Protein AF-A0A1S3RQL7-F1 (afdb_monomer)

Radius of gyration: 25.76 Å; Cα contacts (8 Å, |Δi|>4): 216; chains: 1; bounding box: 79×51×62 Å

Foldseek 3Di:
DFDWPDKDWWWWWDADPNDIDTFIWIK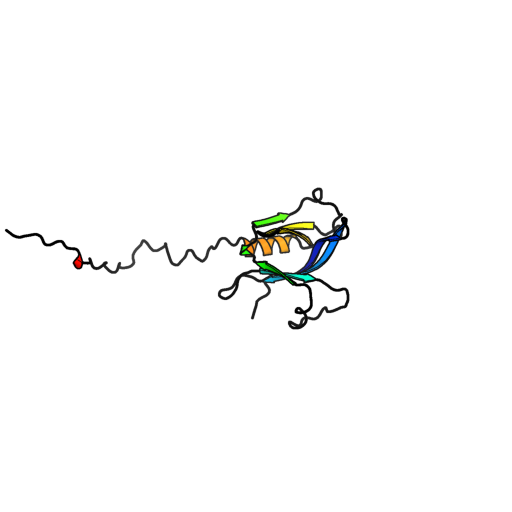TWTFDDPVGFTKIKIWHDDPPDDPDPDPPPRPPTDIDMDGLLQFPDKAWDDQPPDDDHDPDPLKTWIWGQGPVGIIIIIDNVVVVVSVVSCCRSVPPCPPVPPPDDDDPDDDDDPDDDDDCPPVDDDDDD

Nearest PDB structures (foldseek):
  2d9w-assembly1_A  TM=7.851E-01  e=6.239E-09  Homo sapiens
  7pgu-assembly1_N  TM=4.763E-01  e=8.884E-03  Homo sapiens
  7pgq-assembly1_F  TM=5.527E-01  e=2.139E-02  Homo sapiens
  7aod-assembly1_H  TM=2.643E-01  e=8.955E-01  Schizosaccharomyces pombe 972h-

Secondary structure (DSSP, 8-state):
-PPPSEEEEEEEEEEETTEEEEEEEEEEEE--BTTB--EEEEEE--SS------TTSTTSS-EEEEEGGGEEEEEEPPGGGSPSPPSSTT-EEEEEEESS-EEEEEETTHHHHHHHHHHHHS---TTSSSSSS---SS--PPPPPP-GGG-------

Mean predicted aligned error: 13.67 Å

Sequence (157 aa):
MEVVFKEGMLYLKGNKFGKKTWKKIWMVLYPPSVFGIGRVEFYDILDGGHTSTGSKSKSAQSRKIVQLCDCLSVTLVPDESYPPALPNDDCRAFDLNTTQRRYILASENYHDWVGALCQLAFQKESGHTERGEKERGGGVGIPMEENELYATWKTGT

pLDDT: mean 78.53, std 19.17, range [41.91, 97.56]

Structure (mmCIF, N/CA/C/O backbone):
data_AF-A0A1S3RQL7-F1
#
_entry.id   AF-A0A1S3RQL7-F1
#
loop_
_atom_site.group_PDB
_atom_site.id
_atom_site.type_symbol
_atom_site.label_atom_id
_atom_site.label_alt_id
_atom_site.label_comp_id
_atom_site.label_asym_id
_atom_site.label_entity_id
_atom_site.label_seq_id
_atom_site.pdbx_PDB_ins_code
_atom_site.Cartn_x
_atom_site.Cartn_y
_atom_site.Cartn_z
_atom_site.occupancy
_atom_site.B_iso_or_equiv
_atom_site.auth_seq_id
_atom_site.auth_comp_id
_atom_site.auth_asym_id
_atom_site.auth_atom_id
_atom_site.pdbx_PDB_model_num
ATOM 1 N N . MET A 1 1 ? -2.870 -10.787 20.371 1.00 61.47 1 MET A N 1
ATOM 2 C CA . MET A 1 1 ? -1.807 -10.957 19.358 1.00 61.47 1 MET A CA 1
ATOM 3 C C . MET A 1 1 ? -2.156 -10.039 18.205 1.00 61.47 1 MET A C 1
ATOM 5 O O . MET A 1 1 ? -3.325 -10.012 17.843 1.00 61.47 1 MET A O 1
ATOM 9 N N . GLU A 1 2 ? -1.218 -9.243 17.699 1.00 76.38 2 GLU A N 1
ATOM 10 C CA . GLU A 1 2 ? -1.509 -8.404 16.531 1.00 76.38 2 GLU A CA 1
ATOM 11 C C . GLU A 1 2 ? -1.692 -9.292 15.300 1.00 76.38 2 GLU A C 1
ATOM 13 O O . GLU A 1 2 ? -0.843 -10.134 15.008 1.00 76.38 2 GLU A O 1
ATOM 18 N N . VAL A 1 3 ? -2.823 -9.130 14.614 1.00 89.00 3 VAL A N 1
ATOM 19 C CA . VAL A 1 3 ? -3.155 -9.899 13.413 1.00 89.00 3 VAL A CA 1
ATOM 20 C C . VAL A 1 3 ? -2.600 -9.156 12.206 1.00 89.00 3 VAL A C 1
ATOM 22 O O . VAL A 1 3 ? -2.930 -7.993 11.985 1.00 89.00 3 VAL A O 1
ATOM 25 N N . VAL A 1 4 ? -1.750 -9.819 11.428 1.00 93.25 4 VAL A N 1
ATOM 26 C CA . VAL A 1 4 ? -1.267 -9.286 10.150 1.00 93.25 4 VAL A CA 1
ATOM 27 C C . VAL A 1 4 ? -2.356 -9.500 9.104 1.00 93.25 4 VAL A C 1
ATOM 29 O O . VAL A 1 4 ? -2.803 -10.626 8.907 1.00 93.25 4 VAL A O 1
ATOM 32 N N . PHE A 1 5 ? -2.777 -8.428 8.430 1.00 94.62 5 PHE A N 1
ATOM 33 C CA . PHE A 1 5 ? -3.745 -8.514 7.334 1.00 94.62 5 PHE A CA 1
ATOM 34 C C . PHE A 1 5 ? -3.065 -8.921 6.025 1.00 94.62 5 PHE A C 1
ATOM 36 O O . PHE A 1 5 ? -3.549 -9.785 5.300 1.00 94.62 5 PHE A O 1
ATOM 43 N N . LYS A 1 6 ? -1.918 -8.303 5.724 1.00 96.12 6 LYS A N 1
ATOM 44 C CA . LYS A 1 6 ? -1.094 -8.628 4.556 1.00 96.12 6 LYS A CA 1
ATOM 45 C C . LYS A 1 6 ? 0.356 -8.267 4.843 1.00 96.12 6 LYS A C 1
ATOM 47 O O . LYS A 1 6 ? 0.631 -7.225 5.432 1.00 96.12 6 LYS A O 1
ATOM 52 N N . GLU A 1 7 ? 1.288 -9.093 4.395 1.00 96.00 7 GLU A N 1
ATOM 53 C CA . GLU A 1 7 ? 2.701 -8.733 4.361 1.00 96.00 7 GLU A CA 1
ATOM 54 C C . GLU A 1 7 ? 3.363 -9.219 3.076 1.00 96.00 7 GLU A C 1
ATOM 56 O O . GLU A 1 7 ? 2.866 -10.133 2.417 1.00 96.00 7 GLU A O 1
ATOM 61 N N . GLY A 1 8 ? 4.465 -8.584 2.694 1.00 94.94 8 GLY A N 1
ATOM 62 C CA . GLY A 1 8 ? 5.221 -9.005 1.525 1.00 94.94 8 GLY A CA 1
ATOM 63 C C . GLY A 1 8 ? 6.304 -8.024 1.112 1.00 94.94 8 GLY A C 1
ATOM 64 O O . GLY A 1 8 ? 6.443 -6.928 1.659 1.00 94.94 8 GLY A O 1
ATOM 65 N N . MET A 1 9 ? 7.076 -8.442 0.115 1.00 94.44 9 MET A N 1
ATOM 66 C CA . MET A 1 9 ? 8.117 -7.627 -0.489 1.00 94.44 9 MET A CA 1
ATOM 67 C C . MET A 1 9 ? 7.509 -6.626 -1.483 1.00 94.44 9 MET A C 1
ATOM 69 O O . MET A 1 9 ? 6.675 -6.990 -2.314 1.00 94.44 9 MET A O 1
ATOM 73 N N . LEU A 1 10 ? 7.954 -5.370 -1.407 1.00 95.38 10 LEU A N 1
ATOM 74 C CA . LEU A 1 10 ? 7.661 -4.320 -2.384 1.00 95.38 10 LEU A CA 1
ATOM 75 C C . LEU A 1 10 ? 8.924 -3.519 -2.709 1.00 95.38 10 LEU A C 1
ATOM 77 O O . LEU A 1 10 ? 9.948 -3.599 -2.022 1.00 95.38 10 LEU A O 1
ATOM 81 N N . TYR A 1 11 ? 8.831 -2.681 -3.735 1.00 94.31 11 TYR A N 1
ATOM 82 C CA . TYR A 1 11 ? 9.834 -1.673 -4.041 1.00 94.31 11 TYR A CA 1
ATOM 83 C C . TYR A 1 11 ? 9.344 -0.298 -3.600 1.00 94.31 11 TYR A C 1
ATOM 85 O O . TYR A 1 11 ? 8.283 0.151 -4.018 1.00 94.31 11 TYR A O 1
ATOM 93 N N . LEU A 1 12 ? 10.129 0.399 -2.782 1.00 94.31 12 LEU A N 1
ATOM 94 C CA . LEU A 1 12 ? 9.877 1.784 -2.400 1.00 94.31 12 LEU A CA 1
ATOM 95 C C . LEU A 1 12 ? 10.759 2.713 -3.232 1.00 94.31 12 LEU A C 1
ATOM 97 O O . LEU A 1 12 ? 11.981 2.541 -3.295 1.00 94.31 12 LEU A O 1
ATOM 101 N N . LYS A 1 13 ? 10.150 3.731 -3.838 1.00 92.88 13 LYS A N 1
ATOM 102 C CA . LYS A 1 13 ? 10.885 4.775 -4.544 1.00 92.88 13 LYS A CA 1
ATOM 103 C C . LYS A 1 13 ? 11.634 5.656 -3.550 1.00 92.88 13 LYS A C 1
ATOM 105 O O . LYS A 1 13 ? 11.061 6.187 -2.598 1.00 92.88 13 LYS A O 1
ATOM 110 N N . GLY A 1 14 ? 12.919 5.851 -3.804 1.00 90.44 14 GLY A N 1
ATOM 111 C CA . GLY A 1 14 ? 13.797 6.741 -3.059 1.00 90.44 14 GLY A CA 1
ATOM 112 C C . GLY A 1 14 ? 14.593 7.662 -3.977 1.00 90.44 14 GLY A C 1
ATOM 113 O O . GLY A 1 14 ? 14.512 7.586 -5.204 1.00 90.44 14 GLY A O 1
ATOM 114 N N . ASN A 1 15 ? 15.381 8.533 -3.357 1.00 88.25 15 ASN A N 1
ATOM 115 C CA . ASN A 1 15 ? 16.353 9.378 -4.032 1.00 88.25 15 ASN A CA 1
ATOM 116 C C . ASN A 1 15 ? 17.722 9.130 -3.399 1.00 88.25 15 ASN A C 1
ATOM 118 O O . ASN A 1 15 ? 17.883 9.330 -2.195 1.00 88.25 15 ASN A O 1
ATOM 122 N N . LYS A 1 16 ? 18.695 8.688 -4.193 1.00 86.31 16 LYS A N 1
ATOM 123 C CA . LYS A 1 16 ? 20.067 8.449 -3.742 1.00 86.31 16 LYS A CA 1
ATOM 124 C C . LYS A 1 16 ? 21.001 9.254 -4.636 1.00 86.31 16 LYS A C 1
ATOM 126 O O . LYS A 1 16 ? 21.039 9.038 -5.842 1.00 86.31 16 LYS A O 1
ATOM 131 N N . PHE A 1 17 ? 21.717 10.214 -4.050 1.00 87.38 17 PHE A N 1
ATOM 132 C CA . PHE A 1 17 ? 22.620 11.117 -4.781 1.00 87.38 17 PHE A CA 1
ATOM 133 C C . PHE A 1 17 ? 21.942 11.850 -5.957 1.00 87.38 17 PHE A C 1
ATOM 135 O O . PHE A 1 17 ? 22.488 11.925 -7.053 1.00 87.38 17 PHE A O 1
ATOM 142 N N . GLY A 1 18 ? 20.708 12.328 -5.758 1.00 85.50 18 GLY A N 1
ATOM 143 C CA . GLY A 1 18 ? 19.935 13.024 -6.798 1.00 85.50 18 GLY A CA 1
ATOM 144 C C . GLY A 1 18 ? 19.358 12.117 -7.892 1.00 85.50 18 GLY A C 1
ATOM 145 O O . GLY A 1 18 ? 18.599 12.588 -8.737 1.00 85.50 18 GLY A O 1
ATOM 146 N N . LYS A 1 19 ? 19.674 10.816 -7.872 1.00 86.75 19 LYS A N 1
ATOM 147 C CA . LYS A 1 19 ? 19.095 9.821 -8.772 1.00 86.75 19 LYS A CA 1
ATOM 148 C C . LYS A 1 19 ? 17.914 9.147 -8.092 1.00 86.75 19 LYS A C 1
ATOM 150 O O . LYS A 1 19 ? 18.017 8.645 -6.970 1.00 86.75 19 LYS A O 1
ATOM 155 N N . LYS A 1 20 ? 16.790 9.093 -8.798 1.00 87.75 20 LYS A N 1
ATOM 156 C CA . LYS A 1 20 ? 15.621 8.341 -8.348 1.00 87.75 20 LYS A CA 1
ATOM 157 C C . LYS A 1 20 ? 15.923 6.843 -8.483 1.00 87.75 20 LYS A C 1
ATOM 159 O O . LYS A 1 20 ? 16.335 6.395 -9.548 1.00 87.75 20 LYS A O 1
ATOM 164 N N . THR A 1 21 ? 15.730 6.085 -7.410 1.00 90.12 21 THR A N 1
ATOM 165 C CA . THR A 1 21 ? 16.078 4.655 -7.326 1.00 90.12 21 THR A CA 1
ATOM 166 C C . THR A 1 21 ? 14.966 3.871 -6.647 1.00 90.12 21 THR A C 1
ATOM 168 O O . THR A 1 21 ? 14.271 4.414 -5.789 1.00 90.12 21 THR A O 1
ATOM 171 N N . TRP A 1 22 ? 14.851 2.583 -6.950 1.00 90.75 22 TRP A N 1
ATOM 172 C CA . TRP A 1 22 ? 13.985 1.661 -6.218 1.00 90.75 22 TRP A CA 1
ATOM 173 C C . TRP A 1 22 ? 14.778 0.913 -5.147 1.00 90.75 22 TRP A C 1
ATOM 175 O O . TRP A 1 22 ? 15.909 0.493 -5.388 1.00 90.75 22 TRP A O 1
ATOM 185 N N . LYS A 1 23 ? 14.193 0.746 -3.959 1.00 91.19 23 LYS A N 1
ATOM 186 C CA . LYS A 1 23 ? 14.760 -0.058 -2.870 1.00 91.19 23 LYS A CA 1
ATOM 187 C C . LYS A 1 23 ? 13.781 -1.155 -2.473 1.00 91.19 23 LYS A C 1
ATOM 189 O O . LYS A 1 23 ? 12.602 -0.870 -2.286 1.00 91.19 23 LYS A O 1
ATOM 194 N N . LYS A 1 24 ? 14.281 -2.380 -2.292 1.00 92.69 24 LYS A N 1
ATOM 195 C CA . LYS A 1 24 ? 13.492 -3.495 -1.758 1.00 92.69 24 LYS A CA 1
ATOM 196 C C . LYS A 1 24 ? 13.162 -3.264 -0.284 1.00 92.69 24 LYS A C 1
ATOM 198 O O . LYS A 1 24 ? 14.044 -2.949 0.517 1.00 92.69 24 LYS A O 1
ATOM 203 N N . ILE A 1 25 ? 11.896 -3.434 0.061 1.00 93.94 25 ILE A N 1
ATOM 204 C CA . ILE A 1 25 ? 11.382 -3.327 1.423 1.00 93.94 25 ILE A CA 1
ATOM 205 C C . ILE A 1 25 ? 10.431 -4.485 1.710 1.00 93.94 25 ILE A C 1
ATOM 207 O O . ILE A 1 25 ? 9.847 -5.062 0.794 1.00 93.94 25 ILE A O 1
ATOM 211 N N . TRP A 1 26 ? 10.257 -4.802 2.986 1.00 94.81 26 TRP A N 1
ATOM 212 C CA . TRP A 1 26 ? 9.173 -5.648 3.459 1.00 94.81 26 TRP A CA 1
ATOM 213 C C . TRP A 1 26 ? 8.097 -4.758 4.072 1.00 94.81 26 TRP A C 1
ATOM 215 O O . TRP A 1 26 ? 8.386 -3.952 4.957 1.00 94.81 26 TRP A O 1
ATOM 225 N N . MET A 1 27 ? 6.869 -4.867 3.584 1.00 95.44 27 MET A N 1
ATOM 226 C CA . MET A 1 27 ? 5.728 -4.110 4.084 1.00 95.44 27 MET A CA 1
ATOM 227 C C . MET A 1 27 ? 4.816 -5.041 4.876 1.00 95.44 27 MET A C 1
ATOM 229 O O . MET A 1 27 ? 4.539 -6.154 4.435 1.00 95.44 27 MET A O 1
ATOM 233 N N . VAL A 1 28 ? 4.342 -4.579 6.030 1.00 96.12 28 VAL A N 1
ATOM 234 C CA . VAL A 1 28 ? 3.353 -5.279 6.859 1.00 96.12 28 VAL A CA 1
ATOM 235 C C . VAL A 1 28 ? 2.173 -4.347 7.094 1.00 96.12 28 VAL A C 1
ATOM 237 O O . VAL A 1 28 ? 2.356 -3.201 7.499 1.00 96.12 28 VAL A O 1
ATOM 240 N N . LEU A 1 29 ? 0.969 -4.834 6.829 1.00 96.19 29 LEU A N 1
ATOM 241 C CA . LEU A 1 29 ? -0.287 -4.116 6.987 1.00 96.19 29 LEU A CA 1
ATOM 242 C C . LEU A 1 29 ? -1.081 -4.745 8.132 1.00 96.19 29 LEU A C 1
ATOM 244 O O . LEU A 1 29 ? -1.407 -5.934 8.094 1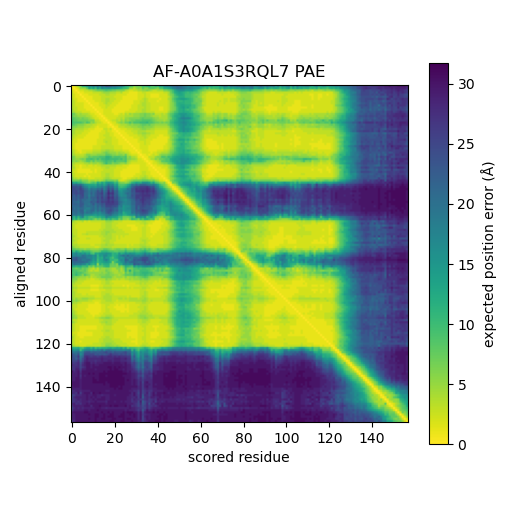.00 96.19 29 LEU A O 1
ATOM 248 N N . TYR A 1 30 ? -1.395 -3.931 9.134 1.00 94.81 30 TYR A N 1
ATOM 249 C CA . TYR A 1 30 ? -2.194 -4.313 10.292 1.00 94.81 30 TYR A CA 1
ATOM 250 C C . TYR A 1 30 ? -3.567 -3.640 10.214 1.00 94.81 30 TYR A C 1
ATOM 252 O O . TYR A 1 30 ? -3.632 -2.424 9.988 1.00 94.81 30 TYR A O 1
ATOM 260 N N . PRO A 1 31 ? -4.658 -4.393 10.418 1.00 94.50 31 PRO A N 1
ATOM 261 C CA . PRO A 1 31 ? -5.992 -3.827 10.460 1.00 94.50 31 PRO A CA 1
ATOM 262 C C . PRO A 1 31 ? -6.200 -3.045 11.767 1.00 94.50 31 PRO A C 1
ATOM 264 O O . PRO A 1 31 ? -5.540 -3.331 12.772 1.00 94.50 31 PRO A O 1
ATOM 267 N N . PRO A 1 32 ? -7.115 -2.062 11.782 1.00 90.50 32 PRO A N 1
ATOM 268 C CA . PRO A 1 32 ? -7.590 -1.495 13.035 1.00 90.50 32 PRO A CA 1
ATOM 269 C C . PRO A 1 32 ? -8.266 -2.578 13.886 1.00 90.50 32 PRO A C 1
ATOM 271 O O . PRO A 1 32 ? -8.851 -3.531 13.373 1.00 90.50 32 PRO A O 1
ATOM 274 N N . SER A 1 33 ? -8.164 -2.441 15.204 1.00 87.44 33 SER A N 1
ATOM 275 C CA . SER A 1 33 ? -8.765 -3.341 16.188 1.00 87.44 33 SER A CA 1
ATOM 276 C C . SER A 1 33 ? -9.292 -2.540 17.377 1.00 87.44 33 SER A C 1
ATOM 278 O O . SE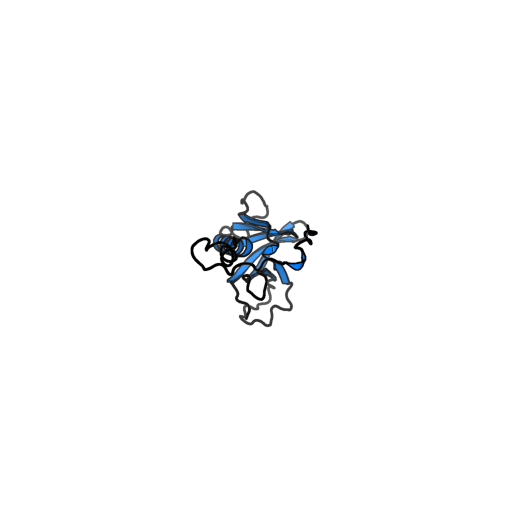R A 1 33 ? -8.920 -1.385 17.568 1.00 87.44 33 SER A O 1
ATOM 280 N N . VAL A 1 34 ? -10.096 -3.168 18.236 1.00 84.12 34 VAL A N 1
ATOM 281 C CA . VAL A 1 34 ? -10.657 -2.513 19.436 1.00 84.12 34 VAL A CA 1
ATOM 282 C C . VAL A 1 34 ? -9.592 -1.958 20.396 1.00 84.12 34 VAL A C 1
ATOM 284 O O . VAL A 1 34 ? -9.885 -1.077 21.195 1.00 84.12 34 VAL A O 1
ATOM 287 N N . PHE A 1 35 ? -8.354 -2.455 20.313 1.00 81.38 35 PHE A N 1
ATOM 288 C CA . PHE A 1 35 ? -7.235 -2.034 21.160 1.00 81.38 35 PHE A CA 1
ATOM 289 C C . PHE A 1 35 ? -6.113 -1.335 20.381 1.00 81.38 35 PHE A C 1
ATOM 291 O O . PHE A 1 35 ? -5.057 -1.070 20.953 1.00 81.38 35 PHE A O 1
ATOM 298 N N . GLY A 1 36 ? -6.282 -1.065 19.082 1.00 85.19 36 GLY A N 1
ATOM 299 C CA . GLY A 1 36 ? -5.176 -0.567 18.269 1.00 85.19 36 GLY A CA 1
ATOM 300 C C . GLY A 1 36 ? -5.582 0.022 16.927 1.00 85.19 36 GLY A C 1
ATOM 301 O O . GLY A 1 36 ? -6.535 -0.410 16.288 1.00 85.19 36 GLY A O 1
ATOM 302 N N . ILE A 1 37 ? -4.803 0.998 16.477 1.00 89.88 37 ILE A N 1
ATOM 303 C CA . ILE A 1 37 ? -5.023 1.694 15.210 1.00 89.88 37 ILE A CA 1
ATOM 304 C C . ILE A 1 37 ? -4.421 0.869 14.068 1.00 89.88 37 ILE A C 1
ATOM 306 O O . ILE A 1 37 ? -3.329 0.305 14.198 1.00 89.88 37 ILE A O 1
ATOM 310 N N . GLY A 1 38 ? -5.126 0.829 12.938 1.00 93.81 38 GLY A N 1
ATOM 311 C CA . GLY A 1 38 ? -4.626 0.209 11.718 1.00 93.81 38 GLY A CA 1
ATOM 312 C C . GLY A 1 38 ? -3.399 0.952 11.198 1.00 93.81 38 GLY A C 1
ATOM 313 O O . GLY A 1 38 ? -3.339 2.184 11.231 1.00 93.81 38 GLY A O 1
ATOM 314 N N . ARG A 1 39 ? -2.389 0.218 10.735 1.00 95.44 39 ARG A N 1
ATOM 315 C CA . ARG A 1 39 ? -1.109 0.819 10.344 1.00 95.44 39 ARG A CA 1
ATOM 316 C C . ARG A 1 39 ? -0.366 0.001 9.302 1.00 95.44 39 ARG A C 1
ATOM 318 O O . ARG A 1 39 ? -0.515 -1.215 9.210 1.00 95.44 39 ARG A O 1
ATOM 325 N N . VAL A 1 40 ? 0.489 0.692 8.567 1.00 96.44 40 VAL A N 1
ATOM 326 C CA . VAL A 1 40 ? 1.485 0.134 7.662 1.00 96.44 40 VAL A CA 1
ATOM 327 C C . VAL A 1 40 ? 2.852 0.268 8.310 1.00 96.44 40 VAL A C 1
ATOM 329 O O . VAL A 1 40 ? 3.223 1.343 8.778 1.00 96.44 40 VAL A O 1
ATOM 332 N N . GLU A 1 41 ? 3.630 -0.803 8.285 1.00 95.31 41 GLU A N 1
ATOM 333 C CA . GLU A 1 41 ? 5.027 -0.801 8.694 1.00 95.31 41 GLU A CA 1
ATOM 334 C C . GLU A 1 41 ? 5.918 -1.158 7.502 1.00 95.31 41 GLU A C 1
ATOM 336 O O . GLU A 1 41 ? 5.686 -2.154 6.816 1.00 95.31 41 GLU A O 1
ATOM 341 N N . PHE A 1 42 ? 6.952 -0.354 7.271 1.00 94.38 42 PHE A N 1
ATOM 342 C CA . PHE A 1 42 ? 7.984 -0.600 6.271 1.00 94.38 42 PHE A CA 1
ATOM 343 C C . PHE A 1 42 ? 9.281 -1.009 6.957 1.00 94.38 42 PHE A C 1
ATOM 345 O O . PHE A 1 42 ? 9.755 -0.316 7.863 1.00 94.38 42 PHE A O 1
ATOM 352 N N . TYR A 1 43 ? 9.867 -2.091 6.466 1.00 92.69 43 TYR A N 1
ATOM 353 C CA . TYR A 1 43 ? 11.132 -2.641 6.921 1.00 92.69 43 TYR A CA 1
ATOM 354 C C . TYR A 1 43 ? 12.122 -2.668 5.766 1.00 92.69 43 TYR A C 1
ATOM 356 O O . TYR A 1 43 ? 11.815 -3.135 4.668 1.00 92.69 43 TYR A O 1
ATOM 364 N N . ASP A 1 44 ? 13.329 -2.182 6.018 1.00 89.75 44 ASP A N 1
ATOM 365 C CA . ASP A 1 44 ? 14.419 -2.323 5.065 1.00 89.75 44 ASP A CA 1
ATOM 366 C C . ASP A 1 44 ? 14.872 -3.784 4.969 1.00 89.75 44 ASP A C 1
ATOM 368 O O . ASP A 1 44 ? 15.247 -4.390 5.972 1.00 89.75 44 ASP A O 1
ATOM 372 N N . ILE A 1 45 ? 14.904 -4.329 3.750 1.00 84.19 45 ILE A N 1
ATOM 373 C CA . ILE A 1 45 ? 15.551 -5.616 3.488 1.00 84.19 45 ILE A CA 1
ATOM 374 C C . ILE A 1 45 ? 17.051 -5.335 3.370 1.00 84.19 45 ILE A C 1
ATOM 376 O O . ILE A 1 45 ? 17.495 -4.689 2.422 1.00 84.19 45 ILE A O 1
ATOM 380 N N . LEU A 1 46 ? 17.823 -5.752 4.373 1.00 75.44 46 LEU A N 1
ATOM 381 C CA . LEU A 1 46 ? 19.283 -5.753 4.306 1.00 75.44 46 LEU A CA 1
ATOM 382 C C . LEU A 1 46 ? 19.719 -7.026 3.570 1.00 75.44 46 LEU A C 1
ATOM 384 O O . LEU A 1 46 ? 19.208 -8.101 3.873 1.00 75.44 46 LEU A O 1
ATOM 388 N N . ASP A 1 47 ? 20.677 -6.922 2.646 1.00 56.25 47 ASP A N 1
ATOM 389 C CA . ASP A 1 47 ? 21.194 -8.042 1.832 1.00 56.25 47 ASP A CA 1
ATOM 390 C C . ASP A 1 47 ? 21.941 -9.138 2.643 1.00 56.25 47 ASP A C 1
ATOM 392 O O . ASP A 1 47 ? 22.579 -10.020 2.076 1.00 56.25 47 ASP A O 1
ATOM 396 N N . GLY A 1 48 ? 21.853 -9.123 3.978 1.00 50.00 48 GLY A N 1
ATOM 397 C CA . GLY A 1 48 ? 22.319 -10.185 4.872 1.00 50.00 48 GLY A CA 1
ATOM 398 C C . GLY A 1 48 ? 21.129 -10.999 5.371 1.00 50.00 48 GLY A C 1
ATOM 399 O O . GLY A 1 48 ? 20.375 -10.532 6.224 1.00 50.00 48 GLY A O 1
ATOM 400 N N . GLY A 1 49 ? 20.942 -12.183 4.788 1.00 47.16 49 GLY A N 1
ATOM 401 C CA . GLY A 1 49 ? 19.729 -12.992 4.873 1.00 47.16 49 GLY A CA 1
ATOM 402 C C . GLY A 1 49 ? 19.131 -13.152 6.270 1.00 47.16 49 GLY A C 1
ATOM 403 O O . GLY A 1 49 ? 19.741 -13.734 7.153 1.00 47.16 49 GLY A O 1
ATOM 404 N N . HIS A 1 50 ? 17.877 -12.732 6.415 1.00 43.19 50 HIS A N 1
ATOM 405 C CA . HIS A 1 50 ? 16.968 -13.257 7.429 1.00 43.19 50 HIS A CA 1
ATOM 406 C C . HIS A 1 50 ? 15.549 -13.313 6.859 1.00 43.19 50 HIS A C 1
ATOM 408 O O . HIS A 1 50 ? 14.672 -12.520 7.191 1.00 43.19 50 HIS A O 1
ATOM 414 N N . THR A 1 51 ? 15.312 -14.304 6.001 1.00 49.38 51 THR A N 1
ATOM 415 C CA . THR A 1 51 ? 13.990 -14.916 5.856 1.00 49.38 51 THR A CA 1
ATOM 416 C C . THR A 1 51 ? 13.779 -15.819 7.068 1.00 49.38 51 THR A C 1
ATOM 418 O O . THR A 1 51 ? 14.035 -17.019 7.020 1.00 49.38 51 THR A O 1
ATOM 421 N N . SER A 1 52 ? 13.382 -15.251 8.201 1.00 42.72 52 SER A N 1
ATOM 422 C CA . SER A 1 52 ? 12.937 -16.068 9.326 1.00 42.72 52 SER A CA 1
ATOM 423 C C . SER A 1 52 ? 11.673 -15.475 9.912 1.00 42.72 52 SER A C 1
ATOM 425 O O . SER A 1 52 ? 11.691 -14.457 10.604 1.00 42.72 52 SER A O 1
ATOM 427 N N . THR A 1 53 ? 10.579 -16.162 9.610 1.00 47.03 53 THR A N 1
ATOM 428 C CA . THR A 1 53 ? 9.383 -16.304 10.435 1.00 47.03 53 THR A CA 1
ATOM 429 C C . THR A 1 53 ? 9.772 -16.379 11.916 1.00 47.03 53 THR A C 1
ATOM 431 O O . THR A 1 53 ? 10.141 -17.429 12.433 1.00 47.03 53 THR A O 1
ATOM 434 N N . GLY A 1 54 ? 9.781 -15.239 12.597 1.00 42.41 54 GLY A N 1
ATOM 435 C CA . GLY A 1 54 ? 10.218 -15.152 13.985 1.00 42.41 54 GLY A CA 1
ATOM 436 C C . GLY A 1 54 ? 10.177 -13.708 14.449 1.00 42.41 54 GLY A C 1
ATOM 437 O O . GLY A 1 54 ? 11.009 -12.891 14.059 1.00 42.41 54 GLY A O 1
ATOM 438 N N . SER A 1 55 ? 9.192 -13.377 15.282 1.00 49.97 55 SER A N 1
ATOM 439 C CA . SER A 1 55 ? 8.803 -12.010 15.653 1.00 49.97 55 SER A CA 1
ATOM 440 C C . SER A 1 55 ? 9.836 -11.218 16.483 1.00 49.97 55 SER A C 1
ATOM 442 O O . SER A 1 55 ? 9.464 -10.256 17.150 1.00 49.97 55 SER A O 1
ATOM 444 N N . LYS A 1 56 ? 11.118 -11.606 16.494 1.00 44.19 56 LYS A N 1
ATOM 445 C CA . LYS A 1 56 ? 12.128 -11.078 17.428 1.00 44.19 56 LYS A CA 1
ATOM 446 C C . LYS A 1 56 ? 13.353 -10.408 16.787 1.00 44.19 56 LYS A C 1
ATOM 448 O O . LYS A 1 56 ? 14.105 -9.783 17.519 1.00 44.19 56 LYS A O 1
ATOM 453 N N . SER A 1 57 ? 13.533 -10.450 15.459 1.00 47.69 57 SER A N 1
ATOM 454 C CA . SER A 1 57 ? 14.679 -9.794 14.778 1.00 47.69 57 SER A CA 1
ATOM 455 C C . SER A 1 57 ? 14.312 -8.511 13.997 1.00 47.69 57 SER A C 1
ATOM 457 O O . SER A 1 57 ? 15.164 -7.825 13.444 1.00 47.69 57 SER A O 1
ATOM 459 N N . LYS A 1 58 ? 13.032 -8.106 13.993 1.00 52.03 58 LYS A N 1
ATOM 460 C CA . LYS A 1 58 ? 12.547 -6.876 13.324 1.00 52.03 58 LYS A CA 1
ATOM 461 C C . LYS A 1 58 ? 12.820 -5.571 14.113 1.00 52.03 58 LYS A C 1
ATOM 463 O O . LYS A 1 58 ? 12.235 -4.536 13.789 1.00 52.03 58 LYS A O 1
ATOM 468 N N . SER A 1 59 ? 13.618 -5.601 15.189 1.00 48.19 59 SER A N 1
ATOM 469 C CA . SER A 1 59 ? 13.852 -4.445 16.081 1.00 48.19 59 SER A CA 1
ATOM 470 C C . SER A 1 59 ? 15.098 -3.617 15.740 1.00 48.19 59 SER A C 1
ATOM 472 O O . SER A 1 59 ? 15.183 -2.476 16.179 1.00 48.19 59 SER A O 1
ATOM 474 N N . ALA A 1 60 ? 16.030 -4.144 14.937 1.00 48.50 60 ALA A N 1
ATOM 475 C CA . ALA A 1 60 ? 17.277 -3.457 14.566 1.00 48.50 60 ALA A CA 1
ATOM 476 C C . ALA A 1 60 ? 17.284 -2.884 13.132 1.00 48.50 60 ALA A C 1
ATOM 478 O O . ALA A 1 60 ? 18.283 -2.326 12.685 1.00 48.50 60 ALA A O 1
ATOM 479 N N . GLN A 1 61 ? 16.182 -3.027 12.391 1.00 60.03 61 GLN A N 1
ATOM 480 C CA . GLN A 1 61 ? 16.037 -2.512 11.027 1.00 60.03 61 GLN A CA 1
ATOM 481 C C . GLN A 1 61 ? 15.344 -1.150 11.050 1.00 60.03 61 GLN A C 1
ATOM 483 O O . GLN A 1 61 ? 14.479 -0.909 11.893 1.00 60.03 61 GLN A O 1
ATOM 488 N N . SER A 1 62 ? 15.704 -0.261 10.117 1.00 65.31 62 SER A N 1
ATOM 489 C CA . SER A 1 62 ? 15.031 1.032 9.998 1.00 65.31 62 SER A CA 1
ATOM 490 C C . SER A 1 62 ? 13.539 0.782 9.729 1.00 65.31 62 SER A C 1
ATOM 492 O O . SER A 1 62 ? 13.156 0.202 8.710 1.00 65.31 62 SER A O 1
ATOM 494 N N . ARG A 1 63 ? 12.707 1.117 10.722 1.00 85.38 63 ARG A N 1
ATOM 495 C CA . ARG A 1 63 ? 11.260 0.897 10.713 1.00 85.38 63 ARG A CA 1
ATOM 496 C C . ARG A 1 63 ? 10.579 2.230 10.474 1.00 85.38 63 ARG A C 1
ATOM 498 O O . ARG A 1 63 ? 10.812 3.187 11.210 1.00 85.38 63 ARG A O 1
ATOM 505 N N . LYS A 1 64 ? 9.707 2.284 9.473 1.00 91.88 64 LYS A N 1
ATOM 506 C CA . LYS A 1 64 ? 8.798 3.419 9.271 1.00 91.88 64 LYS A CA 1
ATOM 507 C C . LYS A 1 64 ? 7.375 2.949 9.481 1.00 91.88 64 LYS A C 1
ATOM 509 O O . LYS A 1 64 ? 7.005 1.912 8.944 1.00 91.88 64 LYS A O 1
ATOM 514 N N . ILE A 1 65 ? 6.601 3.707 10.247 1.00 94.50 65 ILE A N 1
ATOM 515 C CA . ILE A 1 65 ? 5.204 3.399 10.548 1.00 94.50 65 ILE A CA 1
ATOM 516 C C . ILE A 1 65 ? 4.336 4.511 9.967 1.00 94.50 65 ILE A C 1
ATOM 518 O O . ILE A 1 65 ? 4.647 5.688 10.135 1.00 94.50 65 ILE A O 1
ATOM 522 N N . VAL A 1 66 ? 3.268 4.129 9.277 1.00 95.75 66 VAL A N 1
ATOM 523 C CA . VAL A 1 66 ? 2.215 5.019 8.782 1.00 95.75 66 VAL A CA 1
ATOM 524 C C . VAL A 1 66 ? 0.903 4.550 9.385 1.00 95.75 66 VAL A C 1
ATOM 526 O O . VAL A 1 66 ? 0.530 3.392 9.211 1.00 95.75 66 VAL A O 1
ATOM 529 N N . GLN A 1 67 ? 0.195 5.426 10.090 1.00 95.50 67 GLN A N 1
ATOM 530 C CA . GLN A 1 67 ? -1.148 5.110 10.562 1.00 95.50 67 GLN A CA 1
ATOM 531 C C . GLN A 1 67 ? -2.117 5.189 9.381 1.00 95.50 67 GLN A C 1
ATOM 533 O O . GLN A 1 67 ? -2.026 6.095 8.557 1.00 95.50 67 GLN A O 1
ATOM 538 N N . LEU A 1 68 ? -3.047 4.241 9.275 1.00 95.00 68 LEU A N 1
ATOM 539 C CA . LEU A 1 68 ? -4.008 4.239 8.171 1.00 95.00 68 LEU A CA 1
ATOM 540 C C . LEU A 1 68 ? -4.957 5.442 8.234 1.00 95.00 68 LEU A C 1
ATOM 542 O O . LEU A 1 68 ? -5.394 5.905 7.190 1.00 95.00 68 LEU A O 1
ATOM 546 N N . CYS A 1 69 ? -5.199 6.003 9.422 1.00 93.50 69 CYS A N 1
ATOM 547 C CA . CYS A 1 69 ? -5.954 7.247 9.583 1.00 93.50 69 CYS A CA 1
ATOM 548 C C . CYS A 1 69 ? -5.255 8.477 8.978 1.00 93.50 69 CYS A C 1
ATOM 550 O O . CYS A 1 69 ? -5.923 9.457 8.668 1.00 93.50 69 CYS A O 1
ATOM 552 N N . ASP A 1 70 ? -3.934 8.427 8.775 1.00 95.44 70 ASP A N 1
ATOM 553 C CA . ASP A 1 70 ? -3.179 9.492 8.103 1.00 95.44 70 ASP A CA 1
ATOM 554 C C . ASP A 1 70 ? -3.222 9.367 6.575 1.00 95.44 70 ASP A C 1
ATOM 556 O O . ASP A 1 70 ? -2.663 10.210 5.870 1.00 95.44 70 ASP A O 1
ATOM 560 N N . CYS A 1 71 ? -3.809 8.292 6.044 1.00 96.06 71 CYS A N 1
ATOM 561 C CA . CYS A 1 71 ? -3.876 8.041 4.614 1.00 96.06 71 CYS A CA 1
ATOM 562 C C . CYS A 1 71 ? -4.909 8.965 3.959 1.00 96.06 71 CYS A C 1
ATOM 564 O O . CYS A 1 71 ? -6.103 8.875 4.222 1.00 96.06 71 CYS A O 1
ATOM 566 N N . LEU A 1 72 ? -4.439 9.831 3.063 1.00 97.12 72 LEU A N 1
ATOM 567 C CA . LEU A 1 72 ? -5.263 10.769 2.305 1.00 97.12 72 LEU A CA 1
ATOM 568 C C . LEU A 1 72 ? -5.772 10.153 0.998 1.00 97.12 72 LEU A C 1
ATOM 570 O O . LEU A 1 72 ? -6.899 10.413 0.589 1.00 97.12 72 LEU A O 1
ATOM 574 N N . SER A 1 73 ? -4.943 9.352 0.323 1.00 96.56 73 SER A N 1
ATOM 575 C CA . SER A 1 73 ? -5.315 8.675 -0.924 1.00 96.56 73 SER A CA 1
ATOM 576 C C . SER A 1 73 ? -4.412 7.479 -1.212 1.00 96.56 73 SER A C 1
ATOM 578 O O . SER A 1 73 ? -3.224 7.491 -0.880 1.00 96.56 73 SER A O 1
ATOM 580 N N . VAL A 1 74 ? -4.965 6.482 -1.904 1.00 96.88 74 VAL A N 1
ATOM 581 C CA . VAL A 1 74 ? -4.211 5.379 -2.508 1.00 96.88 74 VAL A CA 1
ATOM 582 C C . VAL A 1 74 ? -4.579 5.321 -3.983 1.00 96.88 74 VAL A C 1
ATOM 584 O O . VAL A 1 74 ? -5.738 5.076 -4.311 1.00 96.88 74 VAL A O 1
ATOM 587 N N . THR A 1 75 ? -3.616 5.566 -4.870 1.00 94.81 75 THR A N 1
ATOM 588 C CA . THR A 1 75 ? -3.896 5.677 -6.311 1.00 94.81 75 THR A CA 1
ATOM 589 C C . THR A 1 75 ? -2.863 4.921 -7.127 1.00 94.81 75 THR A C 1
ATOM 591 O O . THR A 1 75 ? -1.689 4.864 -6.766 1.00 94.81 75 THR A O 1
ATOM 594 N N . LEU A 1 76 ? -3.289 4.342 -8.249 1.00 93.31 76 LEU A N 1
ATOM 595 C CA . LEU A 1 76 ? -2.350 3.853 -9.253 1.00 93.31 76 LEU A CA 1
ATOM 596 C C . LEU A 1 76 ? -1.632 5.034 -9.894 1.00 93.31 76 LEU A C 1
ATOM 598 O O . LEU A 1 76 ? -2.229 6.072 -10.182 1.00 93.31 76 LEU A O 1
ATOM 602 N N . VAL A 1 77 ? -0.340 4.860 -10.117 1.00 87.06 77 VAL A N 1
ATOM 603 C CA . VAL A 1 77 ? 0.504 5.878 -10.721 1.00 87.06 77 VAL A CA 1
ATOM 604 C C . VAL A 1 77 ? 0.638 5.557 -1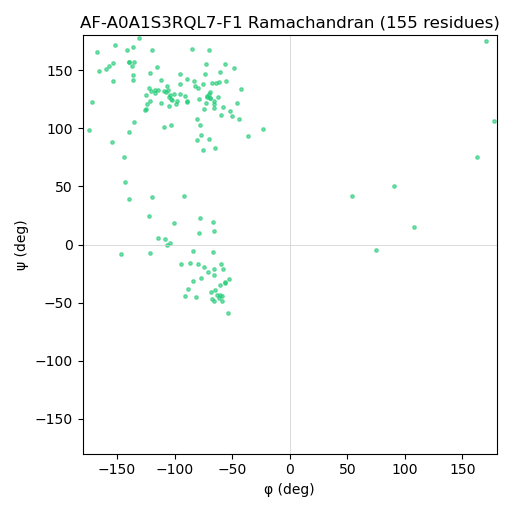2.211 1.00 87.06 77 VAL A C 1
ATOM 606 O O . VAL A 1 77 ? 1.088 4.458 -12.532 1.00 87.06 77 VAL A O 1
ATOM 609 N N . PRO A 1 78 ? 0.284 6.482 -13.123 1.00 79.69 78 PRO A N 1
ATOM 610 C CA . PRO A 1 78 ? 0.481 6.269 -14.554 1.00 79.69 78 PRO A CA 1
ATOM 611 C C . PRO A 1 78 ? 1.968 6.092 -14.881 1.00 79.69 78 PRO A C 1
ATOM 613 O O . PRO A 1 78 ? 2.808 6.827 -14.348 1.00 79.69 78 PRO A O 1
ATOM 616 N N . ASP A 1 79 ? 2.291 5.169 -15.790 1.00 68.31 79 ASP A N 1
ATOM 617 C CA . ASP A 1 79 ? 3.677 4.802 -16.134 1.00 68.31 79 ASP A CA 1
ATOM 618 C C . ASP A 1 79 ? 4.525 6.002 -16.586 1.00 68.31 79 ASP A C 1
ATOM 620 O O . ASP A 1 79 ? 5.723 6.081 -16.318 1.00 68.31 79 ASP A O 1
ATOM 624 N N . GLU A 1 80 ? 3.889 6.979 -17.228 1.00 61.41 80 GLU A N 1
ATOM 625 C CA . GLU A 1 80 ? 4.537 8.160 -17.804 1.00 61.41 80 GLU A CA 1
ATOM 626 C C . GLU A 1 80 ? 4.967 9.192 -16.751 1.00 61.41 80 GLU A C 1
ATOM 628 O O . GLU A 1 80 ? 5.807 10.055 -17.005 1.00 61.41 80 GLU A O 1
ATOM 633 N N . SER A 1 81 ? 4.400 9.129 -15.545 1.00 59.69 81 SER A N 1
ATOM 634 C CA . SER A 1 81 ? 4.471 10.245 -14.597 1.00 59.69 81 SER A CA 1
ATOM 635 C C . SER A 1 81 ? 5.808 10.330 -13.850 1.00 59.69 81 SER A C 1
ATOM 637 O O . SER A 1 81 ? 6.120 11.356 -13.239 1.00 59.69 81 SER A O 1
ATOM 639 N N . TYR A 1 82 ? 6.619 9.264 -13.845 1.00 56.50 82 TYR A N 1
ATOM 640 C CA . TYR A 1 82 ? 7.705 9.155 -12.874 1.00 56.50 82 TYR A CA 1
ATOM 641 C C . TYR A 1 82 ? 8.887 8.273 -13.316 1.00 56.50 82 TYR A C 1
ATOM 643 O O . TYR A 1 82 ? 8.989 7.145 -12.840 1.00 56.50 82 TYR A O 1
ATOM 651 N N . PRO A 1 83 ? 9.905 8.813 -14.020 1.00 59.88 83 PRO A N 1
ATOM 652 C CA . PRO A 1 83 ? 11.217 8.158 -14.091 1.00 59.88 83 PRO A CA 1
ATOM 653 C C . PRO A 1 83 ? 11.738 7.913 -12.659 1.00 59.88 83 PRO A C 1
ATOM 655 O O . PRO A 1 83 ? 11.493 8.758 -11.779 1.00 59.88 83 PRO A O 1
ATOM 658 N N . PRO A 1 84 ? 12.387 6.777 -12.345 1.00 67.19 84 PRO A N 1
ATOM 659 C CA . PRO A 1 84 ? 12.986 5.781 -13.236 1.00 67.19 84 PRO A CA 1
ATOM 660 C C . PRO A 1 84 ? 11.971 4.733 -13.723 1.00 67.19 84 PRO A C 1
ATOM 662 O O . PRO A 1 84 ? 10.884 4.643 -13.158 1.00 67.19 84 PRO A O 1
ATOM 665 N N . ALA A 1 85 ? 12.357 3.932 -14.725 1.00 74.75 85 ALA A N 1
ATOM 666 C CA . ALA A 1 85 ? 11.612 2.740 -15.136 1.00 74.75 85 ALA A CA 1
ATOM 667 C C . ALA A 1 85 ? 11.245 1.869 -13.917 1.00 74.75 85 ALA A C 1
ATOM 669 O O . ALA A 1 85 ? 11.915 1.916 -12.873 1.00 74.75 85 ALA A O 1
ATOM 670 N N . LEU A 1 86 ? 10.147 1.124 -14.029 1.00 83.06 86 LEU A N 1
ATOM 671 C CA . LEU A 1 86 ? 9.689 0.213 -12.984 1.00 83.06 86 LEU A CA 1
ATOM 672 C C . LEU A 1 86 ? 10.792 -0.799 -12.618 1.00 83.06 86 LEU A C 1
ATOM 674 O O . LEU A 1 86 ? 11.695 -1.044 -13.418 1.00 83.06 86 LEU A O 1
ATOM 678 N N . PRO A 1 87 ? 10.769 -1.365 -11.397 1.00 82.19 87 PRO A N 1
ATOM 679 C CA . PRO A 1 87 ? 11.779 -2.336 -10.974 1.00 82.19 87 PRO A CA 1
ATOM 680 C C . PRO A 1 87 ? 11.898 -3.547 -11.914 1.00 82.19 87 PRO A C 1
ATOM 682 O O . PRO A 1 87 ? 12.990 -4.089 -12.063 1.00 82.19 87 PRO A O 1
ATOM 685 N N . ASN A 1 88 ? 10.778 -3.957 -12.513 1.00 83.94 88 ASN A N 1
ATOM 686 C CA . ASN A 1 88 ? 10.653 -4.947 -13.578 1.00 83.94 88 ASN A CA 1
ATOM 687 C C . ASN A 1 88 ? 9.403 -4.618 -14.426 1.00 83.94 88 ASN A C 1
ATOM 689 O O . ASN A 1 88 ? 8.628 -3.733 -14.050 1.00 83.94 88 ASN A O 1
ATOM 693 N N . ASP A 1 89 ? 9.225 -5.320 -15.547 1.00 83.19 89 ASP A N 1
ATOM 694 C CA . ASP A 1 89 ? 8.139 -5.065 -16.509 1.00 83.19 89 ASP A CA 1
ATOM 695 C C . ASP A 1 89 ? 6.749 -5.478 -15.983 1.00 83.19 89 ASP A C 1
ATOM 697 O O . ASP A 1 89 ? 5.737 -4.917 -16.402 1.00 83.19 89 ASP A O 1
ATOM 701 N N . ASP A 1 90 ? 6.698 -6.406 -15.022 1.00 87.56 90 ASP A N 1
ATOM 702 C CA . ASP A 1 90 ? 5.455 -6.917 -14.426 1.00 87.56 90 ASP A CA 1
ATOM 703 C C . ASP A 1 90 ? 4.955 -6.062 -13.245 1.00 87.56 90 ASP A C 1
ATOM 705 O O . ASP A 1 90 ? 3.802 -6.158 -12.818 1.00 87.56 90 ASP A O 1
ATOM 709 N N . CYS A 1 91 ? 5.810 -5.203 -12.687 1.00 91.12 91 CYS A N 1
ATOM 710 C CA . CYS A 1 91 ? 5.449 -4.312 -11.594 1.00 91.12 91 CYS A CA 1
ATOM 711 C C . CYS A 1 91 ? 4.570 -3.169 -12.091 1.00 91.12 91 CYS A C 1
ATOM 713 O O . CYS A 1 91 ? 4.813 -2.589 -13.142 1.00 91.12 91 CYS A O 1
ATOM 715 N N . ARG A 1 92 ? 3.643 -2.710 -11.247 1.00 92.56 92 ARG A N 1
ATOM 716 C CA . ARG A 1 92 ? 3.024 -1.386 -11.401 1.00 92.56 92 ARG A CA 1
ATOM 717 C C . ARG A 1 92 ? 3.246 -0.535 -10.173 1.00 92.56 92 ARG A C 1
ATOM 719 O O . ARG A 1 92 ? 3.336 -1.041 -9.051 1.00 92.56 92 ARG A O 1
ATOM 726 N N . ALA A 1 93 ? 3.352 0.770 -10.403 1.00 93.56 93 ALA A N 1
ATOM 727 C CA . ALA A 1 93 ? 3.520 1.744 -9.344 1.00 93.56 93 ALA A CA 1
ATOM 728 C C . ALA A 1 93 ? 2.163 2.226 -8.821 1.00 93.56 93 ALA A C 1
ATOM 730 O O . ALA A 1 93 ? 1.218 2.459 -9.572 1.00 93.56 93 ALA A O 1
ATOM 731 N N . PHE A 1 94 ? 2.094 2.432 -7.517 1.00 95.50 94 PHE A N 1
ATOM 732 C CA . PHE A 1 94 ? 0.978 3.072 -6.844 1.00 95.50 94 PHE A CA 1
ATOM 733 C C . PHE A 1 94 ? 1.518 3.992 -5.755 1.00 95.50 94 PHE A C 1
ATOM 735 O O . PHE A 1 94 ? 2.647 3.829 -5.280 1.00 95.50 94 PHE A O 1
ATOM 742 N N . ASP A 1 95 ? 0.733 4.984 -5.369 1.00 95.00 95 ASP A N 1
ATOM 743 C CA . ASP A 1 95 ? 1.092 5.892 -4.302 1.00 95.00 95 ASP A CA 1
ATOM 744 C C . ASP A 1 95 ? 0.206 5.725 -3.080 1.00 95.00 95 ASP A C 1
ATOM 746 O O . ASP A 1 95 ? -1.000 5.535 -3.187 1.00 95.00 95 ASP A O 1
ATOM 750 N N . LEU A 1 96 ? 0.842 5.833 -1.920 1.00 96.94 96 LEU A N 1
ATOM 751 C CA . LEU A 1 96 ? 0.207 5.999 -0.626 1.00 96.94 96 LEU A CA 1
ATOM 752 C C . LEU A 1 96 ? 0.497 7.431 -0.176 1.00 96.94 96 LEU A C 1
ATOM 754 O O . LEU A 1 96 ? 1.615 7.747 0.247 1.00 96.94 96 LEU A O 1
ATOM 758 N N . ASN A 1 97 ? -0.485 8.312 -0.327 1.00 97.19 97 ASN A N 1
ATOM 759 C CA . ASN A 1 97 ? -0.376 9.699 0.092 1.00 97.19 97 ASN A CA 1
ATOM 760 C C . ASN A 1 97 ? -0.837 9.829 1.539 1.00 97.19 97 ASN A C 1
ATOM 762 O O . ASN A 1 97 ? -1.964 9.454 1.858 1.00 97.19 97 ASN A O 1
ATOM 766 N N . THR A 1 98 ? 0.016 10.358 2.408 1.00 97.12 98 THR A N 1
ATOM 767 C CA . THR A 1 98 ? -0.307 10.558 3.822 1.00 97.12 98 THR A CA 1
ATOM 768 C C . THR A 1 98 ? -0.213 12.028 4.201 1.00 97.12 98 THR A C 1
ATOM 770 O O . THR A 1 98 ? 0.364 12.829 3.465 1.00 97.12 98 THR A O 1
ATOM 773 N N . THR A 1 99 ? -0.722 12.379 5.381 1.00 96.69 99 THR A N 1
ATOM 774 C CA . THR A 1 99 ? -0.589 13.723 5.977 1.00 96.69 99 THR A CA 1
ATOM 775 C C . THR A 1 99 ? 0.860 14.212 6.057 1.00 96.69 99 THR A C 1
ATOM 777 O O . THR A 1 99 ? 1.116 15.410 5.971 1.00 96.69 99 THR A O 1
ATOM 780 N N . GLN A 1 100 ? 1.819 13.294 6.196 1.00 94.56 100 GLN A N 1
ATOM 781 C CA . GLN A 1 100 ? 3.238 13.623 6.325 1.00 94.56 100 GLN A CA 1
ATOM 782 C C . GLN A 1 100 ? 3.955 13.670 4.976 1.00 94.56 100 GLN A C 1
ATOM 784 O O . GLN A 1 100 ? 4.796 14.540 4.753 1.00 94.56 100 GLN A O 1
ATOM 789 N N . ARG A 1 101 ? 3.702 12.689 4.098 1.00 94.69 101 ARG A N 1
ATOM 790 C CA . ARG A 1 101 ? 4.372 12.586 2.794 1.00 94.69 101 ARG A CA 1
ATOM 791 C C . ARG A 1 101 ? 3.698 11.581 1.865 1.00 94.69 101 ARG A C 1
ATOM 793 O O . ARG A 1 101 ? 3.000 10.669 2.294 1.00 94.69 101 ARG A O 1
ATOM 800 N N . ARG A 1 102 ? 4.058 11.659 0.584 1.00 94.25 102 ARG A N 1
ATOM 801 C CA . ARG A 1 102 ? 3.695 10.668 -0.433 1.00 94.25 102 ARG A CA 1
ATOM 802 C C . ARG A 1 102 ? 4.749 9.566 -0.548 1.00 94.25 102 ARG A C 1
ATOM 804 O O . ARG A 1 102 ? 5.936 9.846 -0.731 1.00 94.25 102 ARG A O 1
ATOM 811 N N . TYR A 1 103 ? 4.320 8.312 -0.462 1.00 95.38 103 TYR A N 1
ATOM 812 C CA . TYR A 1 103 ? 5.141 7.125 -0.707 1.00 95.38 103 TYR A CA 1
ATOM 813 C C . TYR A 1 103 ? 4.789 6.558 -2.078 1.00 95.38 103 TYR A C 1
ATOM 815 O O . TYR A 1 103 ? 3.619 6.324 -2.343 1.00 95.38 103 TYR A O 1
ATOM 823 N N . ILE A 1 104 ? 5.783 6.314 -2.935 1.00 94.75 104 ILE A N 1
ATOM 824 C CA . ILE A 1 104 ? 5.571 5.626 -4.217 1.00 94.75 104 ILE A CA 1
ATOM 825 C C . ILE A 1 104 ? 6.108 4.205 -4.085 1.00 94.75 104 ILE A C 1
ATOM 827 O O . ILE A 1 104 ? 7.297 4.014 -3.814 1.00 94.75 104 ILE A O 1
ATOM 831 N N . LEU A 1 105 ? 5.225 3.232 -4.256 1.00 95.56 105 LEU A N 1
ATOM 832 C CA . LEU A 1 105 ? 5.477 1.806 -4.107 1.00 95.56 105 LEU A CA 1
ATOM 833 C C . LEU A 1 105 ? 5.294 1.113 -5.457 1.00 95.56 105 LEU A C 1
ATOM 835 O O . LEU A 1 105 ? 4.534 1.591 -6.293 1.00 95.56 105 LEU A O 1
ATOM 839 N N . ALA A 1 106 ? 5.977 -0.006 -5.668 1.00 95.12 106 ALA A N 1
ATOM 840 C CA . ALA A 1 106 ? 5.763 -0.867 -6.823 1.00 95.12 106 ALA A CA 1
ATOM 841 C C . ALA A 1 106 ? 5.740 -2.343 -6.415 1.00 95.12 106 ALA A C 1
ATOM 843 O O . ALA A 1 106 ? 6.485 -2.768 -5.524 1.00 95.12 106 ALA A O 1
ATOM 844 N N . SER A 1 107 ? 4.854 -3.103 -7.056 1.00 95.06 107 SER A N 1
ATOM 845 C CA . SER A 1 107 ? 4.660 -4.539 -6.841 1.00 95.06 107 SER A CA 1
ATOM 846 C C . SER A 1 107 ? 4.023 -5.174 -8.078 1.00 95.06 107 SER A C 1
ATOM 848 O O . SER A 1 107 ? 3.296 -4.502 -8.808 1.00 95.06 107 SER A O 1
ATOM 850 N N . GLU A 1 108 ? 4.258 -6.468 -8.282 1.00 94.00 108 GLU A N 1
ATOM 851 C CA . GLU A 1 108 ? 3.555 -7.294 -9.277 1.00 94.00 108 GLU A CA 1
ATOM 852 C C . GLU A 1 108 ? 2.084 -7.488 -8.867 1.00 94.00 108 GLU A C 1
ATOM 854 O O . GLU A 1 108 ? 1.169 -7.298 -9.660 1.00 94.00 108 GLU A O 1
ATOM 859 N N . ASN A 1 109 ? 1.831 -7.712 -7.573 1.00 94.50 109 ASN A N 1
ATOM 860 C CA . ASN A 1 109 ? 0.484 -7.879 -7.012 1.00 94.50 109 ASN A CA 1
ATOM 861 C C . ASN A 1 109 ? -0.095 -6.544 -6.515 1.00 94.50 109 ASN A C 1
ATOM 863 O O . ASN A 1 109 ? -0.657 -6.453 -5.419 1.00 94.50 109 ASN A O 1
ATOM 867 N N . TYR A 1 110 ? 0.096 -5.469 -7.284 1.00 94.19 110 TYR A N 1
ATOM 868 C CA . TYR A 1 110 ? -0.297 -4.115 -6.881 1.00 94.19 110 TYR A CA 1
ATOM 869 C C . TYR A 1 110 ? -1.803 -3.985 -6.619 1.00 94.19 110 TYR A C 1
ATOM 871 O O . TYR A 1 110 ? -2.192 -3.266 -5.702 1.00 94.19 110 TYR A O 1
ATOM 879 N N . HIS A 1 111 ? -2.646 -4.698 -7.373 1.00 94.88 111 HIS A N 1
ATOM 880 C CA . HIS A 1 111 ? -4.098 -4.686 -7.188 1.00 94.88 111 HIS A CA 1
ATOM 881 C C . HIS A 1 111 ? -4.501 -5.135 -5.780 1.00 94.88 111 HIS A C 1
ATOM 883 O O . HIS A 1 111 ? -5.296 -4.454 -5.132 1.00 94.88 111 HIS A O 1
ATOM 889 N N . ASP A 1 112 ? -3.897 -6.210 -5.269 1.00 96.50 112 ASP A N 1
ATOM 890 C CA . ASP A 1 112 ? -4.164 -6.700 -3.914 1.00 96.50 112 ASP A CA 1
ATOM 891 C C . ASP A 1 112 ? -3.718 -5.700 -2.850 1.00 96.50 112 ASP A C 1
ATOM 893 O O . ASP A 1 112 ? -4.378 -5.535 -1.826 1.00 96.50 112 ASP A O 1
ATOM 897 N N . TRP A 1 113 ? -2.571 -5.050 -3.063 1.00 97.56 113 TRP A N 1
ATOM 898 C CA . TRP A 1 113 ? -2.050 -4.050 -2.134 1.00 97.56 113 TRP A CA 1
ATOM 899 C C . TRP A 1 113 ? -2.928 -2.806 -2.089 1.00 97.56 113 TRP A C 1
ATOM 901 O O . TRP A 1 113 ? -3.280 -2.355 -1.001 1.00 97.56 113 TRP A O 1
ATOM 911 N N . VAL A 1 114 ? -3.311 -2.278 -3.252 1.00 96.62 114 VAL A N 1
ATOM 912 C CA . VAL A 1 114 ? -4.218 -1.131 -3.357 1.00 96.62 114 VAL A CA 1
ATOM 913 C C . VAL A 1 114 ? -5.574 -1.477 -2.750 1.00 96.62 114 VAL A C 1
ATOM 915 O O . VAL A 1 114 ? -6.069 -0.713 -1.929 1.00 96.62 114 VAL A O 1
ATOM 918 N N . GLY A 1 115 ? -6.137 -2.647 -3.066 1.00 96.00 115 GLY A N 1
ATOM 919 C CA . GLY A 1 115 ? -7.396 -3.116 -2.490 1.00 96.00 115 GLY A CA 1
ATOM 920 C C . GLY A 1 115 ? -7.339 -3.229 -0.966 1.00 96.00 115 GLY A C 1
ATOM 921 O O . GLY A 1 115 ? -8.194 -2.672 -0.286 1.00 96.00 115 GLY A O 1
ATOM 922 N N . ALA A 1 116 ? -6.298 -3.865 -0.421 1.00 96.38 116 ALA A N 1
ATOM 923 C CA . ALA A 1 116 ? -6.111 -4.017 1.022 1.00 96.38 116 ALA A CA 1
ATOM 924 C C . ALA A 1 116 ? -5.933 -2.672 1.746 1.00 96.38 116 ALA A C 1
ATOM 926 O O . ALA A 1 116 ? -6.518 -2.450 2.807 1.00 96.38 116 ALA A O 1
ATOM 927 N N . LEU A 1 117 ? -5.135 -1.762 1.177 1.00 96.75 117 LEU A N 1
ATOM 928 C CA . LEU A 1 117 ? -4.926 -0.427 1.736 1.00 96.75 117 LEU A CA 1
ATOM 929 C C . LEU A 1 117 ? -6.212 0.392 1.703 1.00 96.75 117 LEU A C 1
ATOM 931 O O . LEU A 1 117 ? -6.589 0.956 2.725 1.00 96.75 117 LEU A O 1
ATOM 935 N N . CYS A 1 118 ? -6.900 0.426 0.560 1.00 95.06 118 CYS A N 1
ATOM 936 C CA . CYS A 1 118 ? -8.166 1.133 0.427 1.00 95.06 118 CYS A CA 1
ATOM 937 C C . CYS A 1 118 ? -9.219 0.572 1.375 1.00 95.06 118 CYS A C 1
ATOM 939 O O . CYS A 1 118 ? -9.916 1.344 2.030 1.00 95.06 118 CYS A O 1
ATOM 941 N N . GLN A 1 119 ? -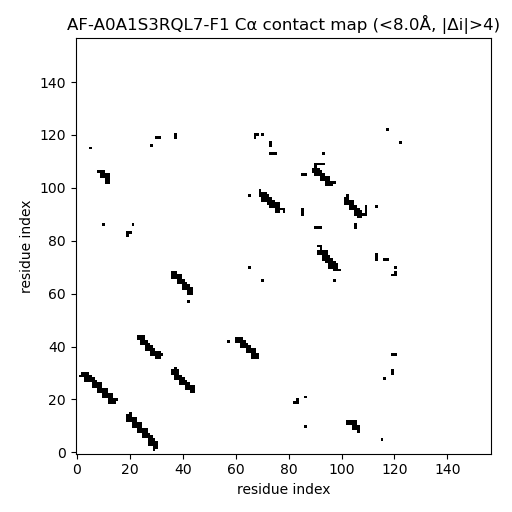9.300 -0.760 1.473 1.00 93.94 119 GLN A N 1
ATOM 942 C CA . GLN A 1 119 ? -10.193 -1.431 2.399 1.00 93.94 119 GLN A CA 1
ATOM 943 C C . GLN A 1 119 ? -9.940 -0.901 3.805 1.00 93.94 119 GLN A C 1
ATOM 945 O O . GLN A 1 119 ? -10.849 -0.320 4.372 1.00 93.94 119 GLN A O 1
ATOM 950 N N . LEU A 1 120 ? -8.727 -1.019 4.347 1.00 94.12 120 LEU A N 1
ATOM 951 C CA . LEU A 1 120 ? -8.473 -0.687 5.751 1.00 94.12 120 LEU A CA 1
ATOM 952 C C . LEU A 1 120 ? -8.375 0.819 6.057 1.00 94.12 120 LEU A C 1
ATOM 954 O O . LEU A 1 120 ? -8.680 1.209 7.180 1.00 94.12 120 LEU A O 1
ATOM 958 N N . ALA A 1 121 ? -7.945 1.658 5.110 1.00 94.31 121 ALA A N 1
ATOM 959 C CA . ALA A 1 121 ? -7.794 3.103 5.319 1.00 94.31 121 ALA A CA 1
ATOM 960 C C . ALA A 1 121 ? -9.096 3.885 5.119 1.00 94.31 121 ALA A C 1
ATOM 962 O O . ALA A 1 121 ? -9.305 4.904 5.770 1.00 94.31 121 ALA A O 1
ATOM 963 N N . PHE A 1 122 ? -9.967 3.411 4.225 1.00 92.12 122 PHE A N 1
ATOM 964 C CA . PHE A 1 122 ? -11.188 4.113 3.832 1.00 92.12 122 PHE A CA 1
ATOM 965 C C . PHE A 1 122 ? -12.443 3.278 4.081 1.00 92.12 122 PHE A C 1
ATOM 967 O O . PHE A 1 122 ? -13.455 3.500 3.413 1.00 92.12 122 PHE A O 1
ATOM 974 N N . GLN A 1 123 ? -12.406 2.315 5.019 1.00 78.94 123 GLN A N 1
ATOM 975 C CA . GLN A 1 123 ? -13.634 1.685 5.506 1.00 78.94 123 GLN A CA 1
ATOM 976 C C . GLN A 1 123 ? -14.607 2.811 5.885 1.00 78.94 123 GLN A C 1
ATOM 978 O O . GLN A 1 123 ? -14.403 3.526 6.865 1.00 78.94 123 GLN A O 1
ATOM 983 N N . LYS A 1 124 ? -15.682 2.968 5.109 1.00 59.00 124 LYS A N 1
ATOM 984 C CA . LYS A 1 124 ? -16.860 3.678 5.583 1.00 59.00 124 LYS A CA 1
ATOM 985 C C . LYS A 1 124 ? -17.390 2.809 6.702 1.00 59.00 124 LYS A C 1
ATOM 987 O O . LYS A 1 124 ? -17.692 1.644 6.464 1.00 59.00 124 LYS A O 1
ATOM 992 N N . GLU A 1 125 ? -17.423 3.340 7.908 1.00 57.22 125 GLU A N 1
ATOM 993 C CA . GLU A 1 125 ? -17.829 2.601 9.086 1.00 57.22 125 GLU A CA 1
ATOM 994 C C . GLU A 1 125 ? -19.305 2.203 8.966 1.00 57.22 125 GLU A C 1
ATOM 996 O O . GLU A 1 125 ? -20.197 2.872 9.465 1.00 57.22 125 GLU A O 1
ATOM 1001 N N . SER A 1 126 ? -19.594 1.109 8.265 1.00 51.34 126 SER A N 1
ATOM 1002 C CA . SER A 1 126 ? -20.940 0.557 8.120 1.00 51.34 126 SER A CA 1
ATOM 1003 C C . SER A 1 126 ? -21.364 -0.221 9.372 1.00 51.34 126 SER A C 1
ATOM 1005 O O . SER A 1 126 ? -22.201 -1.108 9.282 1.00 51.34 126 SER A O 1
ATOM 1007 N N . GLY A 1 127 ? -20.750 0.069 10.526 1.00 48.41 127 GLY A N 1
ATOM 1008 C CA . GLY A 1 127 ? -20.895 -0.701 11.763 1.00 48.41 127 GLY A CA 1
ATOM 1009 C 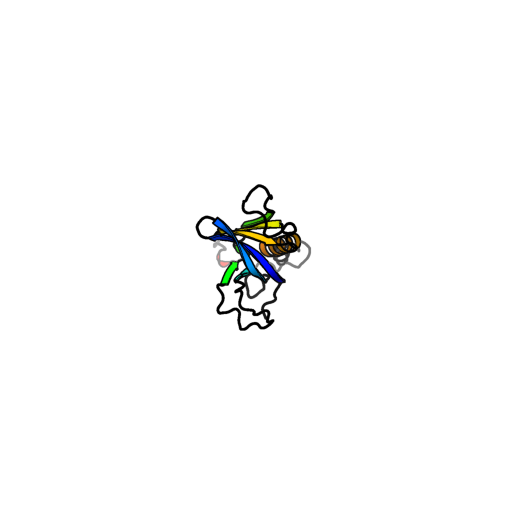C . GLY A 1 127 ? -20.828 0.102 13.066 1.00 48.41 127 GLY A C 1
ATOM 1010 O O . GLY A 1 127 ? -21.166 -0.449 14.106 1.00 48.41 127 GLY A O 1
ATOM 1011 N N . HIS A 1 128 ? -20.488 1.399 13.040 1.00 44.22 128 HIS A N 1
ATOM 1012 C CA . HIS A 1 128 ? -20.729 2.306 14.179 1.00 44.22 128 HIS A CA 1
ATOM 1013 C C . HIS A 1 128 ? -21.975 3.181 13.987 1.00 44.22 128 HIS A C 1
ATOM 1015 O O . HIS A 1 128 ? -22.170 4.171 14.687 1.00 44.22 128 HIS A O 1
ATOM 1021 N N . THR A 1 129 ? -22.867 2.780 13.082 1.00 44.81 129 THR A N 1
ATOM 1022 C CA . THR A 1 129 ? -24.204 3.369 12.939 1.00 44.81 129 THR A CA 1
ATOM 1023 C C . THR A 1 129 ? -25.299 2.330 13.163 1.00 44.81 129 THR A C 1
ATOM 1025 O O . THR A 1 129 ? -26.277 2.341 12.445 1.00 44.81 129 THR A O 1
ATOM 1028 N N . GLU A 1 130 ? -25.162 1.432 14.147 1.00 44.78 130 GLU A N 1
ATOM 1029 C CA . GLU A 1 130 ? -26.297 0.645 14.675 1.00 44.78 130 GLU A CA 1
ATOM 1030 C C . GLU A 1 130 ? -26.176 0.430 16.201 1.00 44.78 130 GLU A C 1
ATOM 1032 O O . GLU A 1 130 ? -26.229 -0.677 16.724 1.00 44.78 130 GLU A O 1
ATOM 1037 N N . ARG A 1 131 ? -26.024 1.523 16.960 1.00 42.59 131 ARG A N 1
ATOM 1038 C CA . ARG A 1 131 ? -26.644 1.630 18.301 1.00 42.59 131 ARG A CA 1
ATOM 1039 C C . ARG A 1 131 ? -27.203 3.033 18.543 1.00 42.59 131 ARG A C 1
ATOM 1041 O O . ARG A 1 131 ? -27.099 3.606 19.622 1.00 42.59 131 ARG A O 1
ATOM 1048 N N . GLY A 1 132 ? -27.790 3.581 17.494 1.00 43.59 132 GLY A N 1
ATOM 1049 C CA . GLY A 1 132 ? -28.548 4.817 17.488 1.00 43.59 132 GLY A CA 1
ATOM 1050 C C . GLY A 1 132 ? -29.180 4.916 16.111 1.00 43.59 132 GLY A C 1
ATOM 1051 O O . GLY A 1 132 ? -28.457 4.858 15.131 1.00 43.59 132 GLY A O 1
ATOM 1052 N N . GLU A 1 133 ? -30.506 5.023 16.050 1.00 46.66 133 GLU A N 1
ATOM 1053 C CA . GLU A 1 133 ? -31.295 5.244 14.821 1.00 46.66 133 GLU A CA 1
ATOM 1054 C C . GLU A 1 133 ? -31.792 4.017 14.032 1.00 46.66 133 GLU A C 1
ATOM 1056 O O . GLU A 1 133 ? -31.737 3.961 12.809 1.00 46.66 133 GLU A O 1
ATOM 1061 N N . LYS A 1 134 ? -32.422 3.077 14.740 1.00 43.38 134 LYS A N 1
ATOM 1062 C CA . LYS A 1 134 ? -33.688 2.402 14.363 1.00 43.38 134 LYS A CA 1
ATOM 1063 C C . LYS A 1 134 ? -34.040 1.532 15.567 1.00 43.38 134 LYS A C 1
ATOM 1065 O O . LYS A 1 134 ? -33.334 0.583 15.844 1.00 43.38 134 LYS A O 1
ATOM 1070 N N . GLU A 1 135 ? -34.932 1.955 16.456 1.00 41.91 135 GLU A N 1
ATOM 1071 C CA . GLU A 1 135 ? -36.374 1.760 16.309 1.00 41.91 135 GLU A CA 1
ATOM 1072 C C . GLU A 1 135 ? -37.159 3.009 16.757 1.00 41.91 135 GLU A C 1
ATOM 1074 O O . GLU A 1 135 ? -37.503 3.190 17.922 1.00 41.91 135 GLU A O 1
ATOM 1079 N N . ARG A 1 136 ? -37.532 3.866 15.799 1.00 47.31 136 ARG A N 1
ATOM 1080 C CA . ARG A 1 136 ? -38.824 4.558 15.878 1.00 47.31 136 ARG A CA 1
ATOM 1081 C C . ARG A 1 136 ? -39.875 3.573 15.384 1.00 47.31 136 ARG A C 1
ATOM 1083 O O . ARG A 1 136 ? -40.135 3.500 14.187 1.00 47.31 136 ARG A O 1
ATOM 1090 N N . GLY A 1 137 ? -40.424 2.792 16.306 1.00 49.50 137 GLY A N 1
ATOM 1091 C CA . GLY A 1 137 ? -41.524 1.879 16.016 1.00 49.50 137 GLY A CA 1
ATOM 1092 C C . GLY A 1 137 ? -41.704 0.800 17.075 1.00 49.50 137 GLY A C 1
ATOM 1093 O O . GLY A 1 137 ? -41.376 -0.347 16.816 1.00 49.50 137 GLY A O 1
ATOM 1094 N N . GLY A 1 138 ? -42.266 1.159 18.235 1.00 47.00 138 GLY A N 1
ATOM 1095 C CA . GLY A 1 138 ? -42.967 0.185 19.085 1.00 47.00 138 GLY A CA 1
ATOM 1096 C C . GLY A 1 138 ? -42.304 -0.270 20.390 1.00 47.00 138 GLY A C 1
ATOM 1097 O O . GLY A 1 138 ? -42.767 -1.250 20.961 1.00 47.00 138 GLY A O 1
ATOM 1098 N N . GLY A 1 139 ? -41.280 0.415 20.903 1.00 44.59 139 GLY A N 1
ATOM 1099 C CA . GLY A 1 139 ? -40.752 0.162 22.250 1.00 44.59 139 GLY A CA 1
ATOM 1100 C C . GLY A 1 139 ? -41.300 1.173 23.253 1.00 44.59 139 GLY A C 1
ATOM 1101 O O . GLY A 1 139 ? -41.111 2.370 23.056 1.00 44.59 139 GLY A O 1
ATOM 1102 N N . VAL A 1 140 ? -41.989 0.699 24.297 1.00 57.41 140 VAL A N 1
ATOM 1103 C CA . VAL A 1 140 ? -42.547 1.492 25.409 1.00 57.41 140 VAL A CA 1
ATOM 1104 C C . VAL A 1 140 ? -41.526 2.529 25.882 1.00 57.41 140 VAL A C 1
ATOM 1106 O O . VAL A 1 140 ? -40.508 2.191 26.482 1.00 57.41 140 VAL A O 1
ATOM 1109 N N . GLY A 1 141 ? -41.793 3.798 25.569 1.00 50.50 141 GLY A N 1
ATOM 1110 C CA . GLY A 1 141 ? -40.993 4.913 26.046 1.00 50.50 141 GLY A CA 1
ATOM 1111 C C . GLY A 1 141 ? -41.136 5.004 27.557 1.00 50.50 141 GLY A C 1
ATOM 1112 O O . GLY A 1 141 ? -42.250 5.110 28.065 1.00 50.50 141 GLY A O 1
ATOM 1113 N N . ILE A 1 142 ? -40.015 4.954 28.271 1.00 62.78 142 ILE A N 1
ATOM 1114 C CA . ILE A 1 142 ? -39.967 5.382 29.667 1.00 62.78 142 ILE A CA 1
ATOM 1115 C C . ILE A 1 142 ? -40.438 6.846 29.662 1.00 62.78 142 ILE A C 1
ATOM 1117 O O . ILE A 1 142 ? -39.817 7.652 28.960 1.00 62.78 142 ILE A O 1
ATOM 1121 N N . PRO A 1 14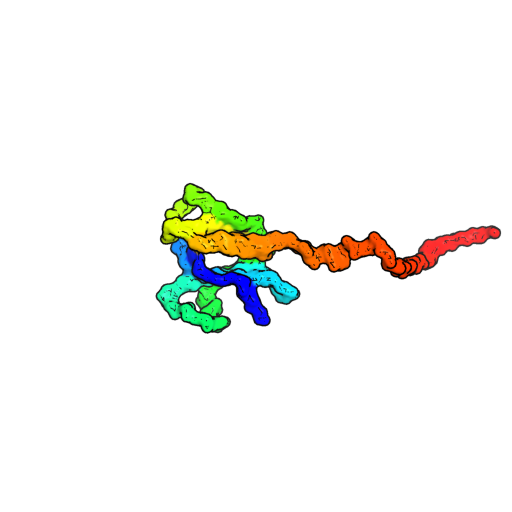3 ? -41.544 7.200 30.341 1.00 64.00 143 PRO A N 1
ATOM 1122 C CA . PRO A 1 143 ? -41.989 8.583 30.373 1.00 64.00 143 PRO A CA 1
ATOM 1123 C C . PRO A 1 143 ? -40.896 9.413 31.045 1.00 64.00 143 PRO A C 1
ATOM 1125 O O . PRO A 1 143 ? -40.410 9.060 32.120 1.00 64.00 143 PRO A O 1
ATOM 1128 N N . MET A 1 144 ? -40.464 10.482 30.376 1.00 73.31 144 MET A N 1
ATOM 1129 C CA . MET A 1 144 ? -39.550 11.440 30.986 1.00 73.31 144 MET A CA 1
ATOM 1130 C C . MET A 1 144 ? -40.296 12.119 32.134 1.00 73.31 144 MET A C 1
ATOM 1132 O O . MET A 1 144 ? -41.359 12.695 31.916 1.00 73.31 144 MET A O 1
ATOM 1136 N N . GLU A 1 145 ? -39.766 12.009 33.348 1.00 70.44 145 GLU A N 1
ATOM 1137 C CA . GLU A 1 145 ? -40.315 12.688 34.518 1.00 70.44 145 GLU A CA 1
ATOM 1138 C C . GLU A 1 145 ? -39.999 14.185 34.398 1.00 70.44 145 GLU A C 1
ATOM 1140 O O . GLU A 1 145 ? -38.844 14.585 34.214 1.00 70.44 145 GLU A O 1
ATOM 1145 N N . GLU A 1 146 ? -41.039 15.016 34.408 1.00 71.88 146 GLU A N 1
ATOM 1146 C CA . GLU A 1 146 ? -40.895 16.462 34.280 1.00 71.88 146 GLU A CA 1
ATOM 1147 C C . GLU A 1 146 ? -40.294 17.035 35.572 1.00 71.88 146 GLU A C 1
ATOM 1149 O O . GLU A 1 146 ? -40.766 16.779 36.677 1.00 71.88 146 GLU A O 1
ATOM 1154 N N . ASN A 1 147 ? -39.209 17.801 35.442 1.00 70.81 147 ASN A N 1
ATOM 1155 C CA . ASN A 1 147 ? -38.496 18.361 36.584 1.00 70.81 147 ASN A CA 1
ATOM 1156 C C . ASN A 1 147 ? -39.256 19.569 37.165 1.00 70.81 147 ASN A C 1
ATOM 1158 O O . ASN A 1 147 ? -39.073 20.705 36.718 1.00 70.81 147 ASN A O 1
ATOM 1162 N N . GLU A 1 148 ? -40.085 19.328 38.183 1.00 70.56 148 GLU A N 1
ATOM 1163 C CA . GLU A 1 148 ? -40.909 20.353 38.844 1.00 70.56 148 GLU A CA 1
ATOM 1164 C C . GLU A 1 148 ? -40.108 21.414 39.626 1.00 70.56 148 GLU A C 1
ATOM 1166 O O . GLU A 1 148 ? -40.677 22.422 40.044 1.00 70.56 148 GLU A O 1
ATOM 1171 N N . LEU A 1 149 ? -38.781 21.276 39.770 1.00 70.31 149 LEU A N 1
ATOM 1172 C CA . LEU A 1 149 ? -37.931 22.284 40.430 1.00 70.31 149 LEU A CA 1
ATOM 1173 C C . LEU A 1 149 ? -37.972 23.667 39.748 1.00 70.31 149 LEU A C 1
ATOM 1175 O O . LEU A 1 149 ? -37.588 24.661 40.364 1.00 70.31 149 LEU A O 1
ATOM 1179 N N . TYR A 1 150 ? -38.449 23.741 38.501 1.00 65.19 150 TYR A N 1
ATOM 1180 C CA . TYR A 1 150 ? -38.624 24.984 37.742 1.00 65.19 150 TYR A CA 1
ATOM 1181 C C . TYR A 1 150 ? -40.089 25.398 37.547 1.00 65.19 150 TYR A C 1
ATOM 1183 O O . TYR A 1 150 ? -40.344 26.387 36.856 1.00 65.19 150 TYR A O 1
ATOM 1191 N N . ALA A 1 151 ? -41.059 24.691 38.142 1.00 66.38 151 ALA 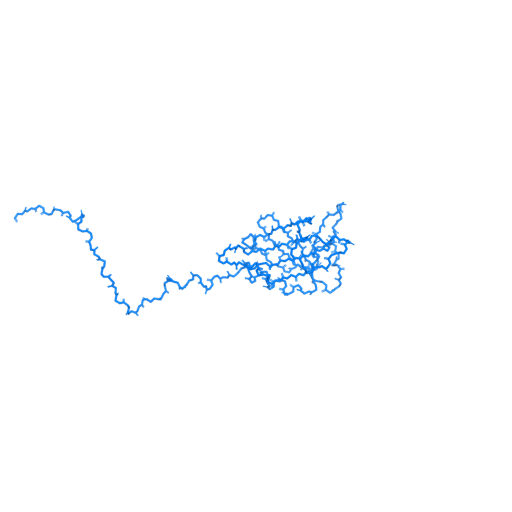A N 1
ATOM 1192 C CA . ALA A 1 151 ? -42.460 25.090 38.091 1.00 66.38 151 ALA A CA 1
ATOM 1193 C C . ALA A 1 151 ? -42.649 26.357 38.938 1.00 66.38 151 ALA A C 1
ATOM 1195 O O . ALA A 1 151 ? -42.854 26.329 40.150 1.00 66.38 151 ALA A O 1
ATOM 1196 N N . THR A 1 152 ? -42.508 27.505 38.283 1.00 67.12 152 THR A N 1
ATOM 1197 C CA . THR A 1 152 ? -42.669 28.829 38.874 1.00 67.12 152 THR A CA 1
ATOM 1198 C C . THR A 1 152 ? -44.004 28.933 39.609 1.00 67.12 152 THR A C 1
ATOM 1200 O O . THR A 1 152 ? -45.064 28.891 38.986 1.00 67.12 152 THR A O 1
ATOM 1203 N N . TRP A 1 153 ? -43.912 29.091 40.931 1.00 67.69 153 TRP A N 1
ATOM 1204 C CA . TRP A 1 153 ? -44.907 29.620 41.860 1.00 67.69 153 TRP A CA 1
ATOM 1205 C C . TRP A 1 153 ? -45.934 30.537 41.177 1.00 67.69 153 TRP A C 1
ATOM 1207 O O . TRP A 1 153 ? -45.695 31.723 40.949 1.00 67.69 153 TRP A O 1
ATOM 1217 N N . LYS A 1 154 ? -47.116 29.998 40.861 1.00 60.28 154 LYS A N 1
ATOM 1218 C CA . LYS A 1 154 ? -48.269 30.852 40.583 1.00 60.28 154 LYS A CA 1
ATOM 1219 C C . LYS A 1 154 ? -48.815 31.334 41.919 1.00 60.28 154 LYS A C 1
ATOM 1221 O O . LYS A 1 154 ? -49.437 30.591 42.670 1.00 60.28 154 LYS A O 1
ATOM 1226 N N . THR A 1 155 ? -48.486 32.590 42.201 1.00 61.25 155 THR A N 1
ATOM 1227 C CA . THR A 1 155 ? -49.109 33.458 43.197 1.00 61.25 155 THR A CA 1
ATOM 1228 C C . THR A 1 155 ? -50.626 33.323 43.163 1.00 61.25 155 THR A C 1
ATOM 1230 O O . THR A 1 155 ? -51.228 33.315 42.089 1.00 61.25 155 THR A O 1
ATOM 1233 N N . GLY A 1 156 ? -51.208 33.191 44.352 1.00 55.78 156 GLY A N 1
ATOM 1234 C CA . GLY A 1 156 ? -52.625 32.930 44.544 1.00 55.78 156 GLY A CA 1
ATOM 1235 C C . GLY A 1 156 ? -53.553 34.089 44.195 1.00 55.78 156 GLY A C 1
ATOM 1236 O O . GLY A 1 156 ? -53.118 35.232 44.072 1.00 55.78 156 GLY A O 1
ATOM 1237 N N . THR A 1 157 ? -54.833 33.731 44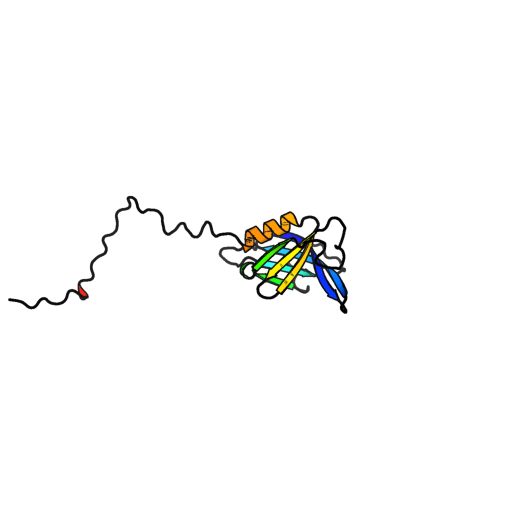.119 1.00 43.62 157 THR A N 1
ATOM 1238 C CA . THR A 1 157 ? -56.029 34.486 44.529 1.00 43.62 157 THR A CA 1
ATOM 1239 C C . THR A 1 157 ? -57.147 33.479 44.724 1.00 43.62 157 THR A C 1
ATOM 1241 O O . THR A 1 157 ? -57.333 32.669 43.787 1.00 43.62 157 THR A O 1
#

Solvent-accessible surface area (backbone atoms only — not comparable to full-atom values): 10055 Å² total; per-residue (Å²): 130,90,63,76,73,48,70,47,77,37,31,40,61,46,73,57,95,88,38,59,42,77,41,64,28,38,38,38,32,34,56,62,51,102,89,45,79,23,30,38,38,40,34,60,62,62,99,69,87,75,96,58,98,57,100,78,70,78,80,86,45,70,72,48,79,42,53,26,86,42,50,76,48,76,45,79,47,64,84,87,79,51,84,53,80,66,98,44,93,71,39,44,44,33,33,46,31,36,82,88,52,75,44,46,36,33,27,69,63,36,68,61,51,53,50,53,48,49,48,70,45,62,59,72,71,88,71,84,68,76,90,62,93,81,78,93,74,88,70,88,74,78,77,81,80,78,74,64,93,70,66,74,80,79,78,86,132